Protein AF-A0A2T5RPN7-F1 (afdb_monomer)

pLDDT: mean 78.63, std 18.65, range [38.66, 98.5]

Structure (mmCIF, N/CA/C/O backbone):
data_AF-A0A2T5RPN7-F1
#
_entry.id   AF-A0A2T5RPN7-F1
#
loop_
_atom_site.group_PDB
_atom_site.id
_atom_site.type_symbol
_atom_site.label_atom_id
_atom_site.label_alt_id
_atom_site.label_comp_id
_atom_site.label_asym_id
_atom_site.label_entity_id
_atom_site.label_seq_id
_atom_site.pdbx_PDB_ins_code
_atom_site.Cartn_x
_atom_site.Cartn_y
_atom_site.Cartn_z
_atom_site.occupancy
_atom_site.B_iso_or_equiv
_atom_site.auth_seq_id
_atom_site.auth_comp_id
_atom_site.auth_asym_id
_atom_site.auth_atom_id
_atom_site.pdbx_PDB_model_num
ATOM 1 N N . MET A 1 1 ? 1.849 38.647 -49.179 1.00 46.03 1 MET A N 1
ATOM 2 C CA . MET A 1 1 ? 1.110 37.661 -48.357 1.00 46.03 1 MET A CA 1
ATOM 3 C C . MET A 1 1 ? 2.088 36.708 -47.645 1.00 46.03 1 MET A C 1
ATOM 5 O O . MET A 1 1 ? 2.098 35.531 -47.953 1.00 46.03 1 MET A O 1
ATOM 9 N N . SER A 1 2 ? 2.971 37.189 -46.752 1.00 48.38 2 SER A N 1
ATOM 10 C CA . SER A 1 2 ? 3.979 36.296 -46.120 1.00 48.38 2 SER A CA 1
ATOM 11 C C . SER A 1 2 ? 4.402 36.661 -44.688 1.00 48.38 2 SER A C 1
ATOM 13 O O . SER A 1 2 ? 5.189 35.940 -44.088 1.00 48.38 2 SER A O 1
ATOM 15 N N . ILE A 1 3 ? 3.882 37.746 -44.104 1.00 45.88 3 ILE A N 1
ATOM 16 C CA . ILE A 1 3 ? 4.318 38.209 -42.771 1.00 45.88 3 ILE A CA 1
ATOM 17 C C . ILE A 1 3 ? 3.433 37.618 -41.651 1.00 45.88 3 ILE A C 1
ATOM 19 O O . ILE A 1 3 ? 3.885 37.430 -40.525 1.00 45.88 3 ILE A O 1
ATOM 23 N N . PHE A 1 4 ? 2.195 37.216 -41.965 1.00 38.66 4 PHE A N 1
ATOM 24 C CA . PHE A 1 4 ? 1.223 36.746 -40.966 1.00 38.66 4 PHE A CA 1
ATOM 25 C C . PHE A 1 4 ? 1.477 35.309 -40.464 1.00 38.66 4 PHE A C 1
ATOM 27 O O . PHE A 1 4 ? 1.172 34.992 -39.318 1.00 38.66 4 PHE A O 1
ATOM 34 N N . LEU A 1 5 ? 2.101 34.449 -41.281 1.00 43.25 5 LEU A N 1
ATOM 35 C CA . LEU A 1 5 ? 2.422 33.060 -40.907 1.00 43.25 5 LEU A CA 1
ATOM 36 C C . LEU A 1 5 ? 3.646 32.950 -39.979 1.00 43.25 5 LEU A C 1
ATOM 38 O O . LEU A 1 5 ? 3.789 31.958 -39.265 1.00 43.25 5 LEU A O 1
ATOM 42 N N . SER A 1 6 ? 4.510 33.971 -39.952 1.00 53.56 6 SER A N 1
ATOM 43 C CA . SER A 1 6 ? 5.729 33.962 -39.134 1.00 53.56 6 SER A CA 1
ATOM 44 C C . SER A 1 6 ? 5.428 34.248 -37.659 1.00 53.56 6 SER A C 1
ATOM 46 O O . SER A 1 6 ? 5.927 33.548 -36.781 1.00 53.56 6 SER A O 1
ATOM 48 N N . ASN A 1 7 ? 4.539 35.206 -37.370 1.00 49.44 7 ASN A N 1
ATOM 49 C CA . ASN A 1 7 ? 4.191 35.578 -35.992 1.00 49.44 7 ASN A CA 1
ATOM 50 C C . ASN A 1 7 ? 3.430 34.471 -35.245 1.00 49.44 7 ASN A C 1
ATOM 52 O O . ASN A 1 7 ? 3.647 34.275 -34.051 1.00 49.44 7 ASN A O 1
ATOM 56 N N . HIS A 1 8 ? 2.594 33.697 -35.944 1.00 54.28 8 HIS A N 1
ATOM 57 C CA . HIS A 1 8 ? 1.832 32.612 -35.321 1.00 54.28 8 HIS A CA 1
ATOM 58 C C . HIS A 1 8 ? 2.719 31.416 -34.933 1.00 54.28 8 HIS A C 1
ATOM 60 O O . HIS A 1 8 ? 2.501 30.798 -33.889 1.00 54.28 8 HIS A O 1
ATOM 66 N N . ARG A 1 9 ? 3.753 31.114 -35.735 1.00 56.00 9 ARG A N 1
ATOM 67 C CA . ARG A 1 9 ? 4.760 30.091 -35.407 1.00 56.00 9 ARG A CA 1
ATOM 68 C C . ARG A 1 9 ? 5.640 30.510 -34.232 1.00 56.00 9 ARG A C 1
ATOM 70 O O . ARG A 1 9 ? 5.892 29.691 -33.357 1.00 56.00 9 ARG A O 1
ATOM 77 N N . VAL A 1 10 ? 6.052 31.777 -34.172 1.00 59.25 10 VAL A N 1
ATOM 78 C CA . VAL A 1 10 ? 6.837 32.309 -33.043 1.00 59.25 10 VAL A CA 1
ATOM 79 C C . VAL A 1 10 ? 6.022 32.282 -31.746 1.00 59.25 10 VAL A C 1
ATOM 81 O O . VAL A 1 10 ? 6.547 31.879 -30.712 1.00 59.25 10 VAL A O 1
ATOM 84 N N . HIS A 1 11 ? 4.729 32.618 -31.795 1.00 57.41 11 HIS A N 1
ATOM 85 C CA . HIS A 1 11 ? 3.855 32.539 -30.622 1.00 57.41 11 HIS A CA 1
ATOM 86 C C . HIS A 1 11 ? 3.689 31.100 -30.109 1.00 57.41 11 HIS A C 1
ATOM 88 O O . HIS A 1 11 ? 3.823 30.865 -28.911 1.00 57.41 11 HIS A O 1
ATOM 94 N N . LEU A 1 12 ? 3.492 30.129 -31.010 1.00 55.03 12 LEU A N 1
ATOM 95 C CA . LEU A 1 12 ? 3.424 28.706 -30.655 1.00 55.03 12 LEU A CA 1
ATOM 96 C C . LEU A 1 12 ? 4.736 28.211 -30.032 1.00 55.03 12 LEU A C 1
ATOM 98 O O . LEU A 1 12 ? 4.701 27.540 -29.007 1.00 55.03 12 LEU A O 1
ATOM 102 N N . ILE A 1 13 ? 5.891 28.592 -30.584 1.00 60.97 13 ILE A N 1
ATOM 103 C CA . ILE A 1 13 ? 7.206 28.224 -30.036 1.00 60.97 13 ILE A CA 1
ATOM 104 C C . ILE A 1 13 ? 7.403 28.813 -28.632 1.00 60.97 13 ILE A C 1
ATOM 106 O O . ILE A 1 13 ? 7.836 28.106 -27.728 1.00 60.97 13 ILE A O 1
ATOM 110 N N . ILE A 1 14 ? 7.027 30.076 -28.410 1.00 60.81 14 ILE A N 1
ATOM 111 C CA . ILE A 1 14 ? 7.086 30.705 -27.080 1.00 60.81 14 ILE A CA 1
ATOM 112 C C . ILE A 1 14 ? 6.149 29.994 -26.094 1.00 60.81 14 ILE A C 1
ATOM 114 O O . ILE A 1 14 ? 6.509 29.801 -24.933 1.00 60.81 14 ILE A O 1
ATOM 118 N N . GLN A 1 15 ? 4.967 29.571 -26.547 1.00 55.69 15 GLN A N 1
ATOM 119 C CA . GLN A 1 15 ? 4.009 28.837 -25.723 1.00 55.69 15 GLN A CA 1
ATOM 120 C C . GLN A 1 15 ? 4.539 27.442 -25.347 1.00 55.69 15 GLN A C 1
ATOM 122 O O . GLN A 1 15 ? 4.469 27.073 -24.177 1.00 55.69 15 GLN A O 1
ATOM 127 N N . PHE A 1 16 ? 5.160 26.719 -26.285 1.00 56.38 16 PHE A N 1
ATOM 128 C CA . PHE A 1 16 ? 5.842 25.443 -26.024 1.00 56.38 16 PHE A CA 1
ATOM 129 C C . PHE A 1 16 ? 7.020 25.599 -25.050 1.00 56.38 16 PHE A C 1
ATOM 131 O O . PHE A 1 16 ? 7.082 24.881 -24.054 1.00 56.38 16 PHE A O 1
ATOM 1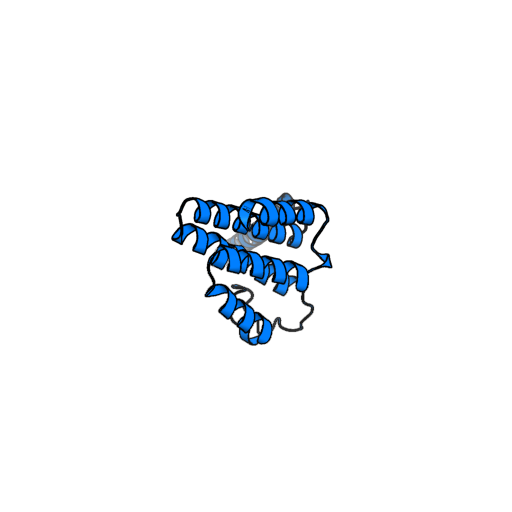38 N N . ILE A 1 17 ? 7.892 26.591 -25.263 1.00 59.34 17 ILE A N 1
ATOM 139 C CA . ILE A 1 17 ? 9.028 26.889 -24.370 1.00 59.34 17 ILE A CA 1
ATOM 140 C C . ILE A 1 17 ? 8.542 27.253 -22.962 1.00 59.34 17 ILE A C 1
ATOM 142 O O . ILE A 1 17 ? 9.169 26.891 -21.969 1.00 59.34 17 ILE A O 1
ATOM 146 N N . ASN A 1 18 ? 7.424 27.973 -22.843 1.00 61.31 18 ASN A N 1
ATOM 147 C CA . ASN A 1 18 ? 6.846 28.289 -21.541 1.00 61.31 18 ASN A CA 1
ATOM 148 C C . ASN A 1 18 ? 6.269 27.050 -20.852 1.00 61.31 18 ASN A C 1
ATOM 150 O O . ASN A 1 18 ? 6.428 26.931 -19.643 1.00 61.31 18 ASN A O 1
ATOM 154 N N . ILE A 1 19 ? 5.660 26.114 -21.584 1.00 54.72 19 ILE A N 1
ATOM 155 C CA . ILE A 1 19 ? 5.179 24.844 -21.018 1.00 54.72 19 ILE A CA 1
ATOM 156 C C . ILE A 1 19 ? 6.352 23.989 -20.519 1.00 54.72 19 ILE A C 1
ATOM 158 O O . ILE A 1 19 ? 6.271 23.446 -19.419 1.00 54.72 19 ILE A O 1
ATOM 162 N N . GLU A 1 20 ? 7.459 23.912 -21.262 1.00 57.84 20 GLU A N 1
ATOM 163 C CA . GLU A 1 20 ? 8.682 23.228 -20.810 1.00 57.84 20 GLU A CA 1
ATOM 164 C C . GLU A 1 20 ? 9.295 23.907 -19.581 1.00 57.84 20 GLU A C 1
ATOM 166 O O . GLU A 1 20 ? 9.544 23.252 -18.573 1.00 5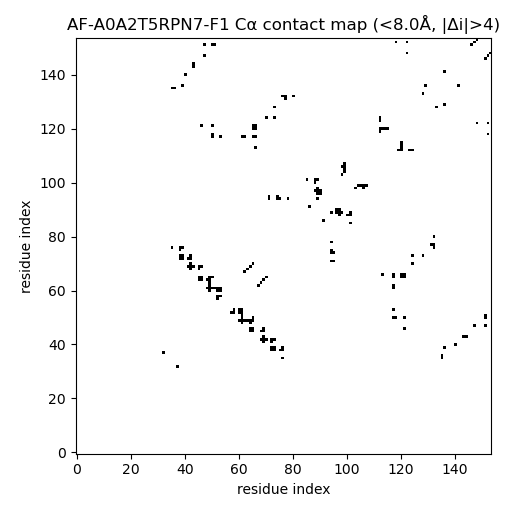7.84 20 GLU A O 1
ATOM 171 N N . LYS A 1 21 ? 9.403 25.241 -19.580 1.00 54.12 21 LYS A N 1
ATOM 172 C CA . LYS A 1 21 ? 9.865 25.996 -18.403 1.00 54.12 21 LYS A CA 1
ATOM 173 C C . LYS A 1 21 ? 8.943 25.850 -17.197 1.00 54.12 21 LYS A C 1
ATOM 175 O O . LYS A 1 21 ? 9.415 25.960 -16.069 1.00 54.12 21 LYS A O 1
ATOM 180 N N . ILE A 1 22 ? 7.640 25.654 -17.404 1.00 57.34 22 ILE A N 1
ATOM 181 C CA . ILE A 1 22 ? 6.695 25.361 -16.323 1.00 57.34 22 ILE A CA 1
ATOM 182 C C . ILE A 1 22 ? 6.920 23.934 -15.821 1.00 57.34 22 ILE A C 1
ATOM 184 O O . ILE A 1 22 ? 6.980 23.763 -14.609 1.00 57.34 22 ILE A O 1
ATOM 188 N N . LYS A 1 23 ? 7.133 22.933 -16.687 1.00 53.00 23 LYS A N 1
ATOM 189 C CA . LYS A 1 23 ? 7.520 21.575 -16.252 1.00 53.00 23 LYS A CA 1
ATOM 190 C C . LYS A 1 23 ? 8.791 21.604 -15.401 1.00 53.00 23 LYS A C 1
ATOM 192 O O . LYS A 1 23 ? 8.786 21.048 -14.307 1.00 53.00 23 LYS A O 1
ATOM 197 N N . ASP A 1 24 ? 9.806 22.350 -15.828 1.00 49.59 24 ASP A N 1
ATOM 198 C CA . ASP A 1 24 ? 11.061 22.486 -15.084 1.00 49.59 24 ASP A CA 1
ATOM 199 C C . ASP A 1 24 ? 10.870 23.245 -13.764 1.00 49.59 24 ASP A C 1
ATOM 201 O O . ASP A 1 24 ? 11.338 22.805 -12.720 1.00 49.59 24 ASP A O 1
ATOM 205 N N . LYS A 1 25 ? 10.114 24.349 -13.746 1.00 48.72 25 LYS A N 1
ATOM 206 C CA . LYS A 1 25 ? 9.853 25.114 -12.511 1.00 48.72 25 LYS A CA 1
ATOM 207 C C . LYS A 1 25 ? 8.947 24.387 -11.517 1.00 48.72 25 LYS A C 1
ATOM 209 O O . LYS A 1 25 ? 9.113 24.585 -10.316 1.00 48.72 25 LYS A O 1
ATOM 214 N N . THR A 1 26 ? 8.036 23.540 -11.994 1.00 43.78 26 THR A N 1
ATOM 215 C CA . THR A 1 26 ? 7.207 22.686 -11.126 1.00 43.78 26 THR A CA 1
ATOM 216 C C . THR A 1 26 ? 8.049 21.564 -10.508 1.00 43.78 26 THR A C 1
ATOM 218 O O . THR A 1 26 ? 7.790 21.184 -9.373 1.00 43.78 26 THR A O 1
ATOM 221 N N . ASN A 1 27 ? 9.104 21.117 -11.204 1.00 46.50 27 ASN A N 1
ATOM 222 C CA . ASN A 1 27 ? 10.089 20.141 -10.722 1.00 46.50 27 ASN A CA 1
ATOM 223 C C . ASN A 1 27 ? 11.110 20.758 -9.732 1.00 46.50 27 ASN A C 1
ATOM 225 O O . ASN A 1 27 ? 11.559 20.120 -8.785 1.00 46.50 27 ASN A O 1
ATOM 229 N N . ILE A 1 28 ? 11.442 22.047 -9.879 1.00 46.44 28 ILE A N 1
ATOM 230 C CA . ILE A 1 28 ? 12.449 22.726 -9.038 1.00 46.44 28 ILE A CA 1
ATOM 231 C C . ILE A 1 28 ? 11.950 23.022 -7.607 1.00 46.44 28 ILE A C 1
ATOM 233 O O . ILE A 1 28 ? 12.766 23.109 -6.691 1.00 46.44 28 ILE A O 1
ATOM 237 N N . GLN A 1 29 ? 10.640 23.132 -7.353 1.00 44.06 29 GLN A N 1
ATOM 238 C CA . GLN A 1 29 ? 10.109 23.340 -5.988 1.00 44.06 29 GLN A CA 1
ATOM 239 C C . GLN A 1 29 ? 9.886 22.047 -5.185 1.00 44.06 29 GLN A C 1
ATOM 241 O O . GLN A 1 29 ? 9.733 22.109 -3.968 1.00 44.06 29 GLN A O 1
ATOM 246 N N . THR A 1 30 ? 9.946 20.880 -5.829 1.00 40.66 30 THR A N 1
ATOM 247 C CA . THR A 1 30 ? 9.884 19.543 -5.202 1.00 40.66 30 THR A CA 1
ATOM 248 C C . THR A 1 30 ? 11.271 19.007 -4.794 1.00 40.66 30 THR A C 1
ATOM 250 O O . THR A 1 30 ? 11.395 17.910 -4.259 1.00 40.66 30 THR A O 1
ATOM 253 N N . SER A 1 31 ? 12.325 19.798 -5.013 1.00 43.41 31 SER A N 1
ATOM 254 C CA . SER A 1 31 ? 13.7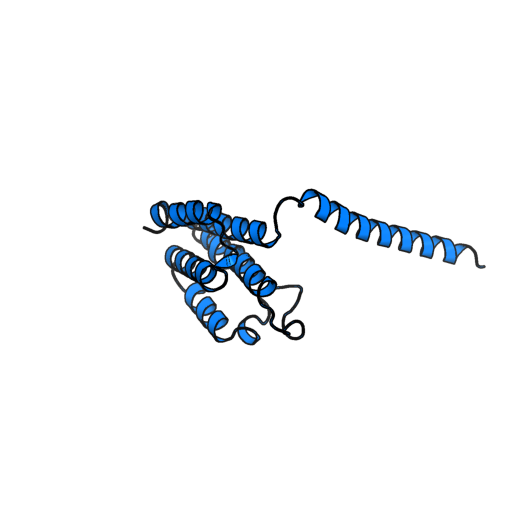27 19.381 -5.183 1.00 43.41 31 SER A CA 1
ATOM 255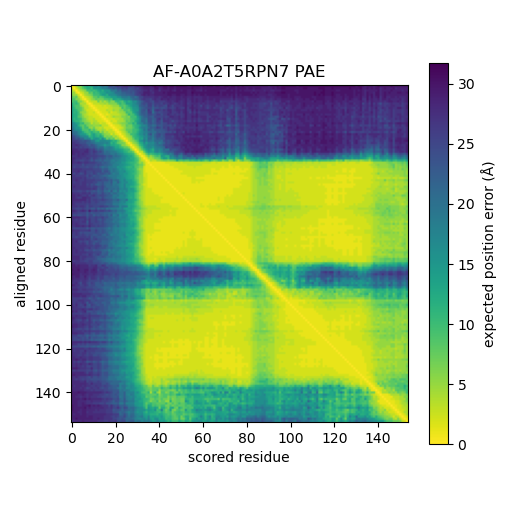 C C . SER A 1 31 ? 14.530 18.968 -3.936 1.00 43.41 31 SER A C 1
ATOM 257 O O . SER A 1 31 ? 15.755 18.899 -4.011 1.00 43.41 31 SER A O 1
ATOM 259 N N . SER A 1 32 ? 13.901 18.652 -2.799 1.00 47.06 32 SER A N 1
ATOM 260 C CA . SER A 1 32 ? 14.619 18.078 -1.638 1.00 47.06 32 SER A CA 1
ATOM 261 C C . SER A 1 32 ? 14.288 16.609 -1.362 1.00 47.06 32 SER A C 1
ATOM 263 O O . SER A 1 32 ? 14.955 15.999 -0.527 1.00 47.06 32 SER A O 1
ATOM 265 N N . TYR A 1 33 ? 13.284 16.047 -2.032 1.00 50.97 33 TYR A N 1
ATOM 266 C CA . TYR A 1 33 ? 12.868 14.657 -1.870 1.00 50.97 33 TYR A CA 1
ATOM 267 C C . TYR A 1 33 ? 13.182 13.889 -3.148 1.00 50.97 33 TYR A C 1
ATOM 269 O O . TYR A 1 33 ? 12.912 14.390 -4.240 1.00 50.97 33 TYR A O 1
ATOM 277 N N . SER A 1 34 ? 13.735 12.675 -3.036 1.00 66.19 34 SER A N 1
ATOM 278 C CA . SER A 1 34 ? 13.715 11.783 -4.197 1.00 66.19 34 SER A CA 1
ATOM 279 C C . SER A 1 34 ? 12.258 11.432 -4.507 1.00 66.19 34 SER A C 1
ATOM 281 O O . SER A 1 34 ? 11.435 11.295 -3.598 1.00 66.19 34 SER A O 1
ATOM 283 N N . ASP A 1 35 ? 11.921 11.269 -5.786 1.00 83.00 35 ASP A N 1
ATOM 284 C CA . ASP A 1 35 ? 10.562 10.875 -6.179 1.00 83.00 35 ASP A CA 1
ATOM 285 C C . ASP A 1 35 ? 10.102 9.594 -5.457 1.00 83.00 35 ASP A C 1
ATOM 287 O O . ASP A 1 35 ? 8.930 9.472 -5.105 1.00 83.00 35 ASP A O 1
ATOM 291 N N . ASN A 1 36 ? 11.027 8.661 -5.190 1.00 89.06 36 ASN A N 1
ATOM 292 C CA . ASN A 1 36 ? 10.760 7.430 -4.441 1.00 89.06 36 ASN A CA 1
ATOM 293 C C . ASN A 1 36 ? 10.341 7.722 -3.000 1.00 89.06 36 ASN A C 1
ATOM 295 O O . ASN A 1 36 ? 9.345 7.191 -2.517 1.00 89.06 36 ASN A O 1
ATOM 299 N N . GLU A 1 37 ? 11.056 8.614 -2.322 1.00 89.38 37 GLU A N 1
ATOM 300 C CA . GLU A 1 37 ? 10.755 8.996 -0.946 1.00 89.38 37 GLU A CA 1
ATOM 301 C C . GLU A 1 37 ? 9.359 9.616 -0.839 1.00 89.38 37 GLU A C 1
ATOM 303 O O . GLU A 1 37 ? 8.575 9.240 0.032 1.00 89.38 37 GLU A O 1
ATOM 308 N N . LEU A 1 38 ? 8.998 10.486 -1.788 1.00 89.38 38 LEU A N 1
ATOM 309 C CA . LEU A 1 38 ? 7.655 11.058 -1.866 1.00 89.38 38 LEU A CA 1
ATOM 310 C C . LEU A 1 38 ? 6.583 9.983 -2.102 1.00 89.38 38 LEU A C 1
ATOM 312 O O . LEU A 1 38 ? 5.514 10.023 -1.486 1.00 89.38 38 LEU A O 1
ATOM 316 N N . LEU A 1 39 ? 6.836 9.023 -2.994 1.00 92.44 39 LEU A N 1
ATOM 317 C CA . LEU A 1 39 ? 5.900 7.933 -3.270 1.00 92.44 39 LEU A CA 1
ATOM 318 C C . LEU A 1 39 ? 5.716 7.012 -2.056 1.00 92.44 39 LEU A C 1
ATOM 320 O O . LEU A 1 39 ? 4.577 6.645 -1.761 1.00 92.44 39 LEU A O 1
ATOM 324 N N . ILE A 1 40 ? 6.788 6.698 -1.320 1.00 93.44 40 ILE A N 1
ATOM 325 C CA . ILE A 1 40 ? 6.734 5.913 -0.077 1.00 93.44 40 ILE A CA 1
ATOM 326 C C . ILE A 1 40 ? 5.928 6.661 0.986 1.00 93.44 40 ILE A C 1
ATOM 328 O O . ILE A 1 40 ? 5.033 6.091 1.610 1.00 93.44 40 ILE A O 1
ATOM 332 N N . GLU A 1 41 ? 6.169 7.956 1.173 1.00 91.88 41 GLU A N 1
ATOM 333 C CA . GLU A 1 41 ? 5.417 8.758 2.142 1.00 91.88 41 GLU A CA 1
ATOM 334 C C . GLU A 1 41 ? 3.929 8.846 1.791 1.00 91.88 41 GLU A C 1
ATOM 336 O O . GLU A 1 41 ? 3.070 8.729 2.671 1.00 91.88 41 GLU A O 1
ATOM 341 N N . GLN A 1 42 ? 3.599 8.979 0.505 1.00 94.31 42 GLN A N 1
ATOM 342 C CA . GLN A 1 42 ? 2.217 8.932 0.029 1.00 94.31 42 GLN A CA 1
ATOM 343 C C . GLN A 1 42 ? 1.591 7.546 0.214 1.00 94.31 42 GLN A C 1
ATOM 345 O O . GLN A 1 42 ? 0.425 7.459 0.602 1.00 94.31 42 GLN A O 1
ATOM 350 N N . PHE A 1 43 ? 2.332 6.469 -0.041 1.00 95.62 43 PHE A N 1
ATOM 351 C CA . PHE A 1 43 ? 1.889 5.099 0.212 1.00 95.62 43 PHE A CA 1
ATOM 352 C C . PHE A 1 43 ? 1.516 4.905 1.689 1.00 95.62 43 PHE A C 1
ATOM 354 O O . PHE A 1 43 ? 0.362 4.599 2.000 1.00 95.62 43 PHE A O 1
ATOM 361 N N . ILE A 1 44 ? 2.453 5.196 2.597 1.00 93.81 44 ILE A N 1
ATOM 362 C CA . ILE A 1 44 ? 2.285 5.076 4.054 1.00 93.81 44 ILE A CA 1
ATOM 363 C C . ILE A 1 44 ? 1.117 5.946 4.532 1.00 93.81 44 ILE A C 1
ATOM 365 O O . ILE A 1 44 ? 0.248 5.480 5.270 1.00 93.81 44 ILE A O 1
ATOM 369 N N . THR A 1 45 ? 1.042 7.197 4.072 1.00 94.06 45 THR A N 1
ATOM 370 C CA . THR A 1 45 ? -0.040 8.122 4.442 1.00 94.06 45 THR A CA 1
ATOM 371 C C . THR A 1 45 ? -1.409 7.576 4.038 1.00 94.06 45 THR A C 1
ATOM 373 O O . THR A 1 45 ? -2.348 7.615 4.835 1.00 94.06 45 THR A O 1
ATOM 376 N N . ASN A 1 46 ? -1.540 7.033 2.824 1.00 97.25 46 ASN A N 1
ATOM 377 C CA . ASN A 1 46 ? -2.796 6.445 2.364 1.00 97.25 46 ASN A CA 1
ATOM 378 C C . ASN A 1 46 ? -3.196 5.222 3.204 1.00 97.25 46 ASN A C 1
ATOM 380 O O . ASN A 1 46 ? -4.378 5.085 3.522 1.00 97.25 46 ASN A O 1
ATOM 384 N N . LEU A 1 47 ? -2.243 4.382 3.627 1.00 95.62 47 LEU A N 1
ATOM 385 C CA . LEU A 1 47 ? -2.528 3.274 4.546 1.00 95.62 47 LEU A CA 1
ATOM 386 C C . LEU A 1 47 ? -3.035 3.778 5.904 1.00 95.62 47 LEU A C 1
ATOM 388 O O . LEU A 1 47 ? -4.100 3.348 6.346 1.00 95.62 47 LEU A O 1
ATOM 392 N N . VAL A 1 48 ? -2.345 4.741 6.531 1.00 93.00 48 VAL A N 1
ATOM 393 C CA . VAL A 1 48 ? -2.758 5.331 7.824 1.00 93.00 48 VAL A CA 1
ATOM 394 C C . VAL A 1 48 ? -4.170 5.901 7.740 1.00 93.00 48 VAL A C 1
ATOM 396 O O . VAL A 1 48 ? -5.022 5.616 8.586 1.00 93.00 48 VAL A O 1
ATOM 399 N N . VAL A 1 49 ? -4.436 6.713 6.712 1.00 94.62 49 VAL A N 1
ATOM 400 C CA . VAL A 1 49 ? -5.750 7.332 6.518 1.00 94.62 49 VAL A CA 1
ATOM 401 C C . VAL A 1 49 ? -6.803 6.258 6.277 1.00 94.62 49 VAL A C 1
ATOM 403 O O . VAL A 1 49 ? -7.850 6.289 6.922 1.00 94.62 49 VAL A O 1
ATOM 406 N N . GLY A 1 50 ? -6.530 5.295 5.399 1.00 96.44 50 GLY A N 1
ATOM 407 C CA . GLY A 1 50 ? -7.455 4.223 5.055 1.00 96.44 50 GLY A CA 1
ATOM 408 C C . GLY A 1 50 ? -7.830 3.343 6.247 1.00 96.44 50 GLY A C 1
ATOM 409 O O . GLY A 1 50 ? -9.017 3.114 6.480 1.00 96.44 50 GLY A O 1
ATOM 410 N N . ILE A 1 51 ? -6.858 2.929 7.061 1.00 95.69 51 ILE A N 1
ATOM 411 C CA . ILE A 1 51 ? -7.132 2.152 8.278 1.00 95.69 51 ILE A CA 1
ATOM 412 C C . ILE A 1 51 ? -7.869 3.013 9.313 1.00 95.69 51 ILE A C 1
ATO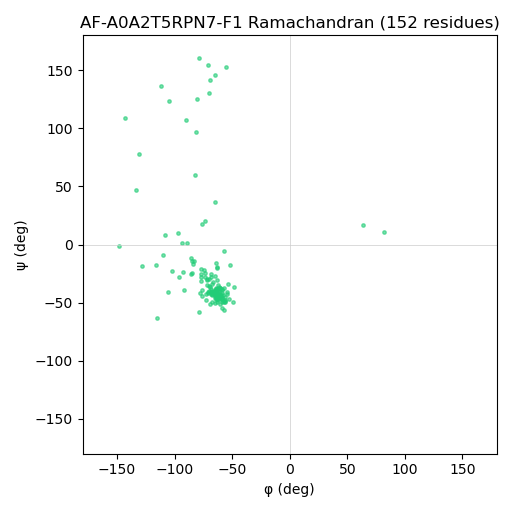M 414 O O . ILE A 1 51 ? -8.843 2.570 9.919 1.00 95.69 51 ILE A O 1
ATOM 418 N N . GLY A 1 52 ? -7.491 4.285 9.467 1.00 92.62 52 GLY A N 1
ATOM 419 C CA . GLY A 1 52 ? -8.214 5.212 10.338 1.00 92.62 52 GLY A CA 1
ATOM 420 C C . GLY A 1 52 ? -9.686 5.388 9.939 1.00 92.62 52 GLY A C 1
ATOM 421 O O . GLY A 1 52 ? -10.553 5.456 10.809 1.00 92.62 52 GLY A O 1
ATOM 422 N N . ARG A 1 53 ? -9.980 5.444 8.633 1.00 95.25 53 ARG A N 1
ATOM 423 C CA . ARG A 1 53 ? -11.346 5.466 8.073 1.00 95.25 53 ARG A CA 1
ATOM 424 C C . ARG A 1 53 ? -12.080 4.158 8.380 1.00 95.25 53 ARG A C 1
ATOM 426 O O . ARG A 1 53 ? -13.211 4.199 8.862 1.00 95.25 53 ARG A O 1
ATOM 433 N N . TYR A 1 54 ? -11.421 3.016 8.178 1.00 96.88 54 TYR A N 1
ATOM 434 C CA . TYR A 1 54 ? -11.973 1.694 8.486 1.00 96.88 54 TYR A CA 1
ATOM 435 C C . TYR A 1 54 ? -12.398 1.575 9.956 1.00 96.88 54 TYR A C 1
ATOM 437 O O . TYR A 1 54 ? -13.537 1.205 10.228 1.00 96.88 54 TYR A O 1
ATOM 445 N N . ASN A 1 55 ? -11.545 1.996 10.895 1.00 93.62 55 ASN A N 1
ATOM 446 C CA . ASN A 1 55 ? -11.821 1.923 12.337 1.00 93.62 55 ASN A CA 1
ATOM 447 C C . ASN A 1 55 ? -13.018 2.782 12.783 1.00 93.62 55 ASN A C 1
ATOM 449 O O . ASN A 1 55 ? -13.594 2.533 13.837 1.00 93.62 55 ASN A O 1
ATOM 453 N N . ARG A 1 56 ? -13.413 3.786 11.988 1.00 95.62 56 ARG A N 1
ATOM 454 C CA . ARG A 1 56 ? -14.619 4.602 12.218 1.00 95.62 56 ARG A CA 1
ATOM 455 C C . ARG A 1 56 ? -15.857 4.093 11.470 1.00 95.62 56 ARG A C 1
ATOM 457 O O . ARG A 1 56 ? -16.903 4.729 11.540 1.00 95.62 56 ARG A O 1
ATOM 464 N N . GLY A 1 57 ? -15.747 2.987 10.734 1.00 96.50 57 GLY A N 1
ATOM 465 C CA . GLY A 1 57 ? -16.829 2.441 9.912 1.00 96.50 57 GLY A CA 1
ATOM 466 C C . GLY A 1 57 ? -16.990 3.110 8.542 1.00 96.50 57 GLY A C 1
ATOM 467 O O . GLY A 1 57 ? -17.959 2.841 7.838 1.00 96.50 57 GLY A O 1
ATOM 468 N N . GLU A 1 58 ? -16.048 3.953 8.106 1.00 98.12 58 GLU A N 1
ATOM 469 C CA . GLU A 1 58 ? -16.088 4.633 6.802 1.00 98.12 58 GLU A CA 1
ATOM 470 C C . GLU A 1 58 ? -15.556 3.710 5.684 1.00 98.12 58 GLU A C 1
ATOM 472 O O . GLU A 1 58 ? -14.565 4.012 5.014 1.00 98.12 58 GLU A O 1
ATOM 477 N N . ILE A 1 59 ? -16.202 2.553 5.496 1.00 97.62 59 ILE A N 1
ATOM 478 C CA . ILE A 1 59 ? -15.663 1.415 4.728 1.00 97.62 59 ILE A CA 1
ATOM 479 C C . ILE A 1 59 ? -15.345 1.772 3.270 1.00 97.62 59 ILE A C 1
ATOM 481 O O . ILE A 1 59 ? -14.244 1.495 2.805 1.00 97.62 59 ILE A O 1
ATOM 485 N N . ILE A 1 60 ? -16.251 2.444 2.550 1.00 98.38 60 ILE A N 1
ATOM 486 C CA . ILE A 1 60 ? -16.029 2.824 1.139 1.00 98.38 60 ILE A CA 1
ATOM 487 C C . ILE A 1 60 ? -14.807 3.742 1.003 1.00 98.38 60 ILE A C 1
ATOM 489 O O . ILE A 1 60 ? -13.967 3.552 0.125 1.00 98.38 60 ILE A O 1
ATOM 493 N N . SER A 1 61 ? -14.674 4.717 1.905 1.00 98.00 61 SER A N 1
ATOM 494 C CA . SER A 1 61 ? -13.510 5.603 1.924 1.00 98.00 61 SER A CA 1
ATOM 495 C C . SER A 1 61 ? -12.232 4.820 2.232 1.00 98.00 61 SER A C 1
ATOM 497 O O . SER A 1 61 ? -11.218 5.019 1.566 1.00 98.00 61 SER A O 1
ATOM 499 N N . ALA A 1 62 ? -12.284 3.871 3.168 1.00 98.06 62 ALA A N 1
ATOM 500 C CA . ALA A 1 62 ? -11.151 3.007 3.476 1.00 98.06 62 ALA A CA 1
ATOM 501 C C . ALA A 1 62 ? -10.681 2.194 2.257 1.00 98.06 62 ALA A C 1
ATOM 503 O O . ALA A 1 62 ? -9.478 2.126 2.003 1.00 98.06 62 ALA A O 1
ATOM 504 N N . HIS A 1 63 ? -11.611 1.649 1.460 1.00 98.38 63 HIS A N 1
ATOM 505 C CA . HIS A 1 63 ? -11.286 0.986 0.191 1.00 98.38 63 HIS A CA 1
ATOM 506 C C . HIS A 1 63 ? -10.523 1.914 -0.754 1.00 98.38 63 HIS A C 1
ATOM 508 O O . HIS A 1 63 ? -9.460 1.531 -1.239 1.00 98.38 63 HIS A O 1
ATOM 514 N N . GLN A 1 64 ? -11.020 3.134 -0.963 1.00 98.50 64 GLN A N 1
ATOM 515 C CA . GLN A 1 64 ? -10.376 4.104 -1.849 1.00 98.50 64 GLN A CA 1
ATOM 516 C C . GLN A 1 64 ? -8.934 4.408 -1.419 1.00 98.50 64 GLN A C 1
ATOM 518 O O . GLN A 1 64 ? -8.030 4.466 -2.251 1.00 98.50 64 GLN A O 1
ATOM 523 N N . PHE A 1 65 ? -8.695 4.591 -0.121 1.00 98.25 65 PHE A N 1
ATOM 524 C CA . PHE A 1 65 ? -7.361 4.917 0.379 1.00 98.25 65 PHE A CA 1
ATOM 525 C C . PHE A 1 65 ? -6.399 3.723 0.318 1.00 98.25 65 PHE A C 1
ATOM 527 O O . PHE A 1 65 ? -5.295 3.867 -0.203 1.00 98.25 65 PHE A O 1
ATOM 534 N N . VAL A 1 66 ? -6.809 2.543 0.790 1.00 97.62 66 VAL A N 1
ATOM 535 C CA . VAL A 1 66 ? -5.920 1.370 0.859 1.00 97.62 66 VAL A CA 1
ATOM 536 C C . VAL A 1 66 ? -5.778 0.694 -0.502 1.00 97.62 66 VAL A C 1
ATOM 538 O O . VAL A 1 66 ? -4.681 0.564 -1.036 1.00 97.62 66 VAL A O 1
ATOM 541 N N . LYS A 1 67 ? -6.895 0.272 -1.091 1.00 97.88 67 LYS A N 1
ATOM 542 C CA . LYS A 1 67 ? -6.895 -0.622 -2.255 1.00 97.88 67 LYS A CA 1
ATOM 543 C C . LYS A 1 67 ? -6.706 0.099 -3.585 1.00 97.88 67 LYS A C 1
ATOM 545 O O . LYS A 1 67 ? -6.419 -0.550 -4.582 1.00 97.88 67 LYS A O 1
ATOM 550 N N . THR A 1 68 ? -6.850 1.422 -3.611 1.00 96.69 68 THR A N 1
ATOM 551 C CA . THR A 1 68 ? -6.660 2.219 -4.829 1.00 96.69 68 THR A CA 1
ATOM 552 C C . THR A 1 68 ? -5.478 3.166 -4.686 1.00 96.69 68 THR A C 1
ATOM 554 O O . THR A 1 68 ? -4.491 3.022 -5.406 1.00 96.69 68 THR A O 1
ATOM 557 N N . SER A 1 69 ? -5.538 4.120 -3.754 1.00 96.81 69 SER A N 1
ATOM 558 C CA . SER A 1 69 ? -4.510 5.159 -3.645 1.00 96.81 69 SER A CA 1
ATOM 559 C C . SER A 1 69 ? -3.160 4.608 -3.194 1.00 96.81 69 SER A C 1
ATOM 561 O O . SER A 1 69 ? -2.165 4.898 -3.853 1.00 96.81 69 SER A O 1
ATOM 563 N N . ALA A 1 70 ? -3.104 3.809 -2.120 1.00 97.25 70 ALA A N 1
ATOM 564 C CA . ALA A 1 70 ? -1.846 3.221 -1.660 1.00 97.25 70 ALA A CA 1
ATOM 565 C C . ALA A 1 70 ? -1.289 2.243 -2.703 1.00 97.25 70 ALA A C 1
ATOM 567 O O . ALA A 1 70 ? -0.155 2.422 -3.138 1.00 97.25 70 ALA A O 1
ATOM 568 N N . LEU A 1 71 ? -2.107 1.303 -3.196 1.00 97.19 71 LEU A N 1
ATOM 569 C CA . LEU A 1 71 ? -1.695 0.379 -4.259 1.00 97.19 71 LEU A CA 1
ATOM 570 C C . LEU A 1 71 ? -1.057 1.121 -5.444 1.00 97.19 71 LEU A C 1
ATOM 572 O O . LEU A 1 71 ? 0.056 0.793 -5.837 1.00 97.19 71 LEU A O 1
ATOM 576 N N . LYS A 1 72 ? -1.689 2.182 -5.959 1.00 94.50 72 LYS A N 1
ATOM 577 C CA . LYS A 1 72 ? -1.133 2.956 -7.079 1.00 94.50 72 LYS A CA 1
ATOM 578 C C . LYS A 1 72 ? 0.268 3.510 -6.795 1.00 94.50 72 LYS A C 1
ATOM 580 O O . LYS A 1 72 ? 1.091 3.556 -7.703 1.00 94.50 72 LYS A O 1
ATOM 585 N N . LYS A 1 73 ? 0.554 3.942 -5.562 1.00 95.06 73 LYS A N 1
ATOM 586 C CA . LYS A 1 73 ? 1.888 4.439 -5.180 1.00 95.06 73 LYS A CA 1
ATOM 587 C C . LYS A 1 73 ? 2.922 3.323 -5.130 1.00 95.06 73 LYS A C 1
ATOM 589 O O . LYS A 1 73 ? 4.028 3.527 -5.614 1.00 95.06 73 LYS A O 1
ATOM 594 N N . LEU A 1 74 ? 2.539 2.156 -4.618 1.00 95.00 74 LEU A N 1
ATOM 595 C CA . LEU A 1 74 ? 3.397 0.974 -4.608 1.00 95.00 74 LEU A CA 1
ATOM 596 C C . LEU A 1 74 ? 3.763 0.530 -6.029 1.00 95.00 74 LEU A C 1
ATOM 598 O O . LEU A 1 74 ? 4.933 0.311 -6.310 1.00 95.00 74 LEU A O 1
ATOM 602 N N . LEU A 1 75 ? 2.797 0.474 -6.949 1.00 92.25 75 LEU A N 1
ATOM 603 C CA . LEU A 1 75 ? 3.080 0.065 -8.331 1.00 92.25 75 LEU A CA 1
ATOM 604 C C . LEU A 1 75 ? 4.008 1.044 -9.053 1.00 92.25 75 LEU A C 1
ATOM 606 O O . LEU A 1 75 ? 4.916 0.602 -9.745 1.00 92.25 75 LEU A O 1
ATOM 610 N N . LEU A 1 76 ? 3.840 2.354 -8.832 1.00 89.38 76 LEU A N 1
ATOM 611 C CA . LEU A 1 76 ? 4.765 3.366 -9.361 1.00 89.38 76 LEU A CA 1
ATOM 612 C C . LEU A 1 76 ? 6.188 3.184 -8.828 1.00 89.38 76 LEU A C 1
ATOM 614 O O . LEU A 1 76 ? 7.143 3.358 -9.578 1.00 89.38 76 LEU A O 1
ATOM 618 N N . LEU A 1 77 ? 6.335 2.850 -7.543 1.00 91.00 77 LEU A N 1
ATOM 619 C CA . LEU A 1 77 ? 7.646 2.571 -6.958 1.00 91.00 77 LEU A CA 1
ATOM 620 C C . LEU A 1 77 ? 8.284 1.332 -7.586 1.00 91.00 77 LEU A C 1
ATOM 622 O O . LEU A 1 77 ? 9.449 1.381 -7.967 1.00 91.00 77 LEU A O 1
ATOM 626 N N . ILE A 1 78 ? 7.526 0.245 -7.719 1.00 89.81 78 ILE A N 1
ATOM 627 C CA . ILE A 1 78 ? 8.015 -1.010 -8.302 1.00 89.81 78 ILE A CA 1
ATOM 628 C C . ILE A 1 78 ? 8.417 -0.804 -9.762 1.00 89.81 78 ILE A C 1
ATOM 630 O O . ILE A 1 78 ? 9.470 -1.273 -10.177 1.00 89.81 78 ILE A O 1
ATOM 634 N N . GLU A 1 79 ? 7.611 -0.085 -10.541 1.00 85.12 79 GLU A N 1
ATOM 635 C CA . GLU A 1 79 ? 7.925 0.244 -11.932 1.00 85.12 79 GLU A CA 1
ATOM 636 C C . GLU A 1 79 ? 9.199 1.088 -12.048 1.00 85.12 79 GLU A C 1
ATOM 638 O O . GLU A 1 79 ? 10.064 0.779 -12.860 1.00 85.12 79 GLU A O 1
ATOM 643 N N . LYS A 1 80 ? 9.338 2.122 -11.213 1.00 83.75 80 LYS A N 1
ATOM 644 C CA . LYS A 1 80 ? 10.466 3.059 -11.272 1.00 83.75 80 LYS A CA 1
ATOM 645 C C . LYS A 1 80 ? 11.809 2.437 -10.875 1.00 83.75 80 LYS A C 1
ATOM 647 O O . LYS A 1 80 ? 12.838 2.924 -11.332 1.00 83.75 80 LYS A O 1
ATOM 652 N N . ASN A 1 81 ? 11.802 1.413 -10.022 1.00 85.12 81 ASN A N 1
ATOM 653 C CA . ASN A 1 81 ? 13.015 0.824 -9.440 1.00 85.12 81 ASN A CA 1
ATOM 654 C C . ASN A 1 81 ? 13.357 -0.564 -9.998 1.00 85.12 81 ASN A C 1
ATOM 656 O O . ASN A 1 81 ? 14.254 -1.225 -9.487 1.00 85.12 81 ASN A O 1
ATOM 660 N N . ASN A 1 82 ? 12.660 -1.018 -11.041 1.00 78.69 82 ASN A N 1
ATOM 661 C CA . ASN A 1 82 ? 13.010 -2.246 -11.742 1.00 78.69 82 ASN A CA 1
ATOM 662 C C . ASN A 1 82 ? 13.674 -1.927 -13.086 1.00 78.69 82 ASN A C 1
ATOM 664 O O . ASN A 1 82 ? 13.054 -1.327 -13.960 1.00 78.69 82 ASN A O 1
ATOM 668 N N . ASP A 1 83 ? 14.889 -2.438 -13.295 1.00 63.34 83 ASP A N 1
ATOM 669 C CA . ASP A 1 83 ? 15.696 -2.284 -14.524 1.00 63.34 83 ASP A CA 1
ATOM 670 C C . ASP A 1 83 ? 15.192 -3.113 -15.715 1.00 63.34 83 ASP A C 1
ATOM 672 O O . ASP A 1 83 ? 15.919 -3.439 -16.657 1.00 63.34 83 ASP A O 1
ATOM 676 N N . LEU A 1 84 ? 13.933 -3.527 -15.677 1.00 62.94 84 LEU A N 1
ATOM 677 C CA . LEU A 1 84 ? 13.392 -4.351 -16.731 1.00 62.94 84 LEU A CA 1
ATOM 678 C C . LEU A 1 84 ? 13.265 -3.489 -17.991 1.00 62.94 84 LEU A C 1
ATOM 680 O O . LEU A 1 84 ? 12.654 -2.423 -17.958 1.00 62.94 84 LEU A O 1
ATOM 684 N N . ASP A 1 85 ? 13.777 -3.996 -19.116 1.00 57.22 85 ASP A N 1
ATOM 685 C CA . ASP A 1 85 ? 13.663 -3.450 -20.484 1.00 57.22 85 ASP A CA 1
ATOM 686 C C . ASP A 1 85 ? 12.191 -3.461 -20.996 1.00 57.22 85 ASP A C 1
ATOM 688 O O . ASP A 1 85 ? 11.866 -3.752 -22.147 1.00 57.22 85 ASP A O 1
ATOM 692 N N . LYS A 1 86 ? 11.240 -3.204 -20.093 1.00 57.41 86 LYS A N 1
ATOM 693 C CA . LYS A 1 86 ? 9.787 -3.356 -20.215 1.00 57.41 86 LYS A CA 1
ATOM 694 C C . LYS A 1 86 ? 9.078 -2.056 -20.584 1.00 57.41 86 LYS A C 1
ATOM 696 O O . LYS A 1 86 ? 7.848 -2.052 -20.653 1.00 57.41 86 LYS A O 1
ATOM 701 N N . ASN A 1 87 ? 9.835 -1.016 -20.948 1.00 52.97 87 ASN A N 1
ATOM 702 C CA . ASN A 1 87 ? 9.327 0.226 -21.551 1.00 52.97 87 ASN A CA 1
ATOM 703 C C . ASN A 1 87 ? 8.428 -0.020 -22.785 1.00 52.97 87 ASN A C 1
ATOM 705 O O . ASN A 1 87 ? 7.690 0.866 -23.199 1.00 52.97 87 ASN A O 1
ATOM 709 N N . ILE A 1 88 ? 8.481 -1.215 -23.390 1.00 53.59 88 ILE A N 1
ATOM 710 C CA . ILE A 1 88 ? 7.656 -1.586 -24.550 1.00 53.59 88 ILE A CA 1
ATOM 711 C C . ILE A 1 88 ? 6.259 -2.099 -24.136 1.00 53.59 88 ILE A C 1
ATOM 713 O O . ILE A 1 88 ? 5.316 -2.016 -24.925 1.00 53.59 88 ILE A O 1
ATOM 717 N N . ILE A 1 89 ? 6.093 -2.631 -22.917 1.00 56.03 89 ILE A N 1
ATOM 718 C CA . ILE A 1 89 ? 4.853 -3.307 -22.491 1.00 56.03 89 ILE A CA 1
ATOM 719 C C . ILE A 1 89 ? 4.034 -2.442 -21.527 1.00 56.03 89 ILE A C 1
ATOM 721 O O . ILE A 1 89 ? 2.804 -2.398 -21.669 1.00 56.03 89 ILE A O 1
ATOM 725 N N . LEU A 1 90 ? 4.692 -1.750 -20.589 1.00 57.66 90 LEU A N 1
ATOM 726 C CA . LEU A 1 90 ? 4.032 -0.859 -19.633 1.00 57.66 90 LEU A CA 1
ATOM 727 C C . LEU A 1 90 ? 3.468 0.383 -20.331 1.00 57.66 90 LEU A C 1
ATOM 729 O O . LEU A 1 90 ? 4.035 0.905 -21.289 1.00 57.66 90 LEU A O 1
ATOM 733 N N . ASP A 1 91 ? 2.291 0.812 -19.882 1.00 61.31 91 ASP A N 1
ATOM 734 C CA . ASP A 1 91 ? 1.668 2.040 -20.356 1.00 61.31 91 ASP A CA 1
ATOM 735 C C . ASP A 1 91 ? 2.132 3.193 -19.462 1.00 61.31 91 ASP A C 1
ATOM 737 O O . ASP A 1 91 ? 1.672 3.314 -18.328 1.00 61.31 91 ASP A O 1
ATOM 741 N N . ASN A 1 92 ? 3.013 4.056 -19.982 1.00 58.44 92 ASN A N 1
ATOM 742 C CA . ASN A 1 92 ? 3.604 5.185 -19.245 1.00 58.44 92 ASN A CA 1
ATOM 743 C C . ASN A 1 92 ? 2.573 6.183 -18.662 1.00 58.44 92 ASN A C 1
ATOM 745 O O . ASN A 1 92 ? 2.962 7.138 -17.986 1.00 58.44 92 ASN A O 1
ATOM 749 N N . LEU A 1 93 ? 1.274 6.031 -18.952 1.00 63.91 93 LEU A N 1
ATOM 750 C CA . LEU A 1 93 ? 0.199 6.871 -18.419 1.00 63.91 93 LEU A CA 1
ATOM 751 C C . LEU A 1 93 ? -0.503 6.275 -17.190 1.00 63.91 93 LEU A C 1
ATOM 753 O O . LEU A 1 93 ? -1.033 7.042 -16.378 1.00 63.91 93 LEU A O 1
ATOM 757 N N . ASP A 1 94 ? -0.541 4.947 -17.041 1.00 73.69 94 ASP A N 1
ATOM 758 C CA . ASP A 1 94 ? -1.220 4.295 -15.917 1.00 73.69 94 ASP A CA 1
ATOM 759 C C . ASP A 1 94 ? -0.467 3.044 -15.428 1.00 73.69 94 ASP A C 1
ATOM 761 O O . ASP A 1 94 ? -0.536 2.005 -16.086 1.00 73.69 94 ASP A O 1
ATOM 765 N N . PRO A 1 95 ? 0.167 3.090 -14.238 1.00 74.06 95 PRO A N 1
ATOM 766 C CA . PRO A 1 95 ? 0.965 1.982 -13.688 1.00 74.06 95 PRO A CA 1
ATOM 767 C C . PRO A 1 95 ? 0.142 0.717 -13.396 1.00 74.06 95 PRO A C 1
ATOM 769 O O . PRO A 1 95 ? 0.693 -0.359 -13.183 1.00 74.06 95 PRO A O 1
ATOM 772 N N . LEU A 1 96 ? -1.190 0.833 -13.349 1.00 78.50 96 LEU A N 1
ATOM 773 C CA . LEU A 1 96 ? -2.095 -0.306 -13.187 1.00 78.50 96 LEU A CA 1
ATOM 774 C C . LEU A 1 96 ? -2.259 -1.096 -14.488 1.00 78.50 96 LEU A C 1
ATOM 776 O O . LEU A 1 96 ? -2.617 -2.273 -14.482 1.00 78.50 96 LEU A O 1
ATOM 780 N N . ARG A 1 97 ? -2.059 -0.445 -15.633 1.00 77.56 97 ARG A N 1
ATOM 781 C CA . ARG A 1 97 ? -2.406 -1.012 -16.926 1.00 77.56 97 ARG A CA 1
ATOM 782 C C . ARG A 1 97 ? -1.319 -1.980 -17.368 1.00 77.56 97 ARG A C 1
ATOM 784 O O . ARG A 1 97 ? -0.156 -1.622 -17.497 1.00 77.56 97 ARG A O 1
ATOM 791 N N . ARG A 1 98 ? -1.744 -3.209 -17.673 1.00 83.06 98 ARG A N 1
ATOM 792 C CA . ARG A 1 98 ? -0.879 -4.324 -18.095 1.00 83.06 98 ARG A CA 1
ATOM 793 C C . ARG A 1 98 ? 0.129 -4.769 -17.036 1.00 83.06 98 ARG A C 1
ATOM 795 O O . ARG A 1 98 ? 1.063 -5.495 -17.376 1.00 83.06 98 ARG A O 1
ATOM 802 N N . PHE A 1 99 ? -0.079 -4.391 -15.778 1.00 87.38 99 PHE A N 1
ATOM 803 C CA . PHE A 1 99 ? 0.808 -4.777 -14.691 1.00 87.38 99 PHE A CA 1
ATOM 804 C C . PHE A 1 99 ? 0.982 -6.303 -14.625 1.00 87.38 99 PHE A C 1
ATOM 806 O O . PHE A 1 99 ? 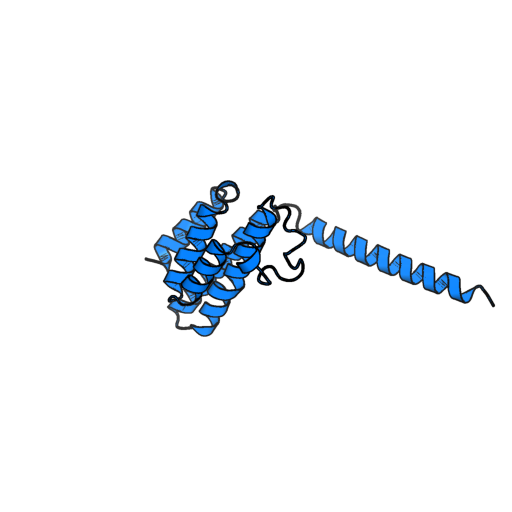2.104 -6.787 -14.551 1.00 87.38 99 PHE A O 1
ATOM 813 N N . GLU A 1 100 ? -0.093 -7.077 -14.782 1.00 88.75 100 GLU A N 1
ATOM 814 C CA . GLU A 1 100 ? -0.075 -8.545 -14.729 1.00 88.75 100 GLU A CA 1
ATOM 815 C C . GLU A 1 100 ? 0.658 -9.194 -15.909 1.00 88.75 100 GLU A C 1
ATOM 817 O O . GLU A 1 100 ? 1.173 -10.299 -15.781 1.00 88.75 100 GLU A O 1
ATOM 822 N N . PHE A 1 101 ? 0.741 -8.529 -17.064 1.00 85.94 101 PHE A N 1
ATOM 823 C CA . PHE A 1 101 ? 1.545 -9.040 -18.182 1.00 85.94 101 PHE A CA 1
ATOM 824 C C . PHE A 1 101 ? 3.043 -8.876 -17.920 1.00 85.94 101 PHE A C 1
ATOM 826 O O . PHE A 1 101 ? 3.862 -9.625 -18.446 1.00 85.94 101 PHE A O 1
ATOM 833 N N . VAL A 1 102 ? 3.391 -7.873 -17.121 1.00 84.81 102 VAL A N 1
ATOM 834 C CA . VAL A 1 102 ? 4.760 -7.454 -16.824 1.00 84.81 102 VAL A CA 1
ATOM 835 C C . VAL A 1 102 ? 5.259 -8.172 -15.571 1.00 84.81 102 VAL A C 1
ATOM 837 O O . VAL A 1 102 ? 6.401 -8.631 -15.556 1.00 84.81 102 VAL A O 1
ATOM 840 N N . TYR A 1 103 ? 4.402 -8.342 -14.565 1.00 88.44 103 TYR A N 1
ATOM 841 C CA . TYR A 1 103 ? 4.670 -9.030 -13.304 1.00 88.44 103 TYR A CA 1
ATOM 842 C C . TYR A 1 103 ? 3.551 -10.047 -13.002 1.00 88.44 103 TYR A C 1
ATOM 844 O O . TYR A 1 103 ? 2.680 -9.768 -12.180 1.00 88.44 103 TYR A O 1
ATOM 852 N N . PRO A 1 104 ? 3.532 -11.228 -13.650 1.00 91.44 104 PRO A N 1
ATOM 853 C CA . PRO A 1 104 ? 2.416 -12.171 -13.525 1.00 91.44 104 PRO A CA 1
ATOM 854 C C . PRO A 1 104 ? 2.179 -12.680 -12.101 1.00 91.44 104 PRO A C 1
ATOM 856 O O . PRO A 1 104 ? 1.041 -12.704 -11.635 1.00 91.44 104 PRO A O 1
ATOM 859 N N . GLU A 1 105 ? 3.246 -13.053 -11.393 1.00 94.38 105 GLU A N 1
ATOM 860 C CA . GLU A 1 105 ? 3.153 -13.597 -10.033 1.00 94.38 105 GLU A CA 1
ATOM 861 C C . GLU A 1 105 ? 2.706 -12.525 -9.034 1.00 94.38 105 GLU A C 1
ATOM 863 O O . GLU A 1 105 ? 1.711 -12.702 -8.331 1.00 94.38 105 GLU A O 1
ATOM 868 N N . LEU A 1 106 ? 3.376 -11.371 -9.045 1.00 94.50 106 LEU A N 1
ATOM 869 C CA . LEU A 1 106 ? 3.033 -10.240 -8.186 1.00 94.50 106 LEU A CA 1
ATOM 870 C C . LEU A 1 106 ? 1.640 -9.674 -8.510 1.00 94.50 106 LEU A C 1
ATOM 872 O O . LEU A 1 106 ? 0.877 -9.325 -7.613 1.00 94.50 106 LEU A O 1
ATOM 876 N N . GLY A 1 107 ? 1.262 -9.625 -9.788 1.00 95.00 107 GLY A N 1
ATOM 877 C CA . GLY A 1 107 ? -0.076 -9.229 -10.220 1.00 95.00 107 GLY A CA 1
ATOM 878 C C . GLY A 1 107 ? -1.163 -10.174 -9.701 1.00 95.00 107 GLY A C 1
ATOM 879 O O . GLY A 1 107 ? -2.219 -9.720 -9.254 1.00 95.00 107 GLY A O 1
ATOM 880 N N . ALA A 1 108 ? -0.908 -11.486 -9.693 1.00 96.19 108 ALA A N 1
ATOM 881 C CA . ALA A 1 108 ? -1.814 -12.460 -9.089 1.00 96.19 108 ALA A CA 1
ATOM 882 C C . ALA A 1 108 ? -1.897 -12.302 -7.558 1.00 96.19 108 ALA A C 1
ATOM 884 O O . ALA A 1 108 ? -2.995 -12.346 -6.996 1.00 96.19 108 ALA A O 1
ATOM 885 N N . GLU A 1 109 ? -0.770 -12.069 -6.878 1.00 97.38 109 GLU A N 1
ATOM 886 C CA . GLU A 1 109 ? -0.724 -11.784 -5.435 1.00 97.38 109 GLU A CA 1
ATOM 887 C C . GLU A 1 109 ? -1.557 -10.541 -5.081 1.00 97.38 109 GLU A C 1
ATOM 889 O O . GLU A 1 109 ? -2.409 -10.597 -4.189 1.00 97.38 109 GLU A O 1
ATOM 894 N N . ILE A 1 110 ? -1.393 -9.449 -5.832 1.00 96.75 110 ILE A N 1
ATOM 895 C CA . ILE A 1 110 ? -2.151 -8.207 -5.642 1.00 96.75 110 ILE A CA 1
ATOM 896 C C . ILE A 1 110 ? -3.646 -8.422 -5.886 1.00 96.75 110 ILE A C 1
ATOM 898 O O . ILE A 1 110 ? -4.481 -7.985 -5.094 1.00 96.75 110 ILE A O 1
ATOM 902 N N . ASN A 1 111 ? -4.031 -9.132 -6.944 1.00 96.25 111 ASN A N 1
ATOM 903 C CA . ASN A 1 111 ? -5.447 -9.413 -7.179 1.00 96.25 111 ASN A CA 1
ATOM 904 C C . ASN A 1 111 ? -6.071 -10.207 -6.018 1.00 96.25 111 ASN A C 1
ATOM 906 O O . ASN A 1 111 ? -7.190 -9.912 -5.593 1.00 96.25 111 ASN A O 1
ATOM 910 N N . ASN A 1 112 ? -5.325 -11.144 -5.430 1.00 97.50 112 ASN A N 1
ATOM 911 C CA . ASN A 1 112 ? -5.773 -11.879 -4.250 1.00 97.50 112 ASN A CA 1
ATOM 912 C C . ASN A 1 112 ? -5.868 -10.994 -2.998 1.00 97.50 112 ASN A C 1
ATOM 914 O O . ASN A 1 112 ? -6.853 -11.093 -2.259 1.00 97.50 112 ASN A O 1
ATOM 918 N N . LEU A 1 113 ? -4.895 -10.111 -2.738 1.00 96.62 113 LEU A N 1
ATOM 919 C CA . LEU A 1 113 ? -4.946 -9.229 -1.562 1.00 96.62 113 LEU A CA 1
ATOM 920 C C . LEU A 1 113 ? -6.096 -8.218 -1.654 1.00 96.62 113 LEU A C 1
ATOM 922 O O . LEU A 1 113 ? -6.715 -7.879 -0.642 1.00 96.62 113 LEU A O 1
ATOM 926 N N . LEU A 1 114 ? -6.453 -7.780 -2.866 1.00 96.75 114 LEU A N 1
ATOM 927 C CA . LEU A 1 114 ? -7.567 -6.856 -3.097 1.00 96.75 114 LEU A CA 1
ATOM 928 C C . LEU A 1 114 ? -8.928 -7.435 -2.691 1.00 96.75 114 LEU A C 1
ATOM 930 O O . LEU A 1 114 ? -9.854 -6.668 -2.412 1.00 96.75 114 LEU A O 1
ATOM 934 N N . LEU A 1 115 ? -9.055 -8.756 -2.571 1.00 97.75 115 LEU A N 1
ATOM 935 C CA . LEU A 1 115 ? -10.267 -9.422 -2.089 1.00 97.75 115 LEU A CA 1
ATOM 936 C C . LEU A 1 115 ? -10.337 -9.511 -0.555 1.00 97.75 115 LEU A C 1
ATOM 938 O O . LEU A 1 115 ? -11.406 -9.765 -0.001 1.00 97.75 115 LEU A O 1
ATOM 942 N N . LYS A 1 116 ? -9.233 -9.260 0.156 1.00 97.50 116 LYS A N 1
ATOM 943 C CA . LYS A 1 116 ? -9.148 -9.403 1.619 1.00 97.50 116 LYS A CA 1
ATOM 944 C C . LYS A 1 116 ? -9.780 -8.215 2.361 1.00 97.50 116 LYS A C 1
ATOM 946 O O . LYS A 1 116 ? -9.932 -7.135 1.781 1.00 97.50 116 LYS A O 1
ATOM 951 N N . PRO A 1 117 ? -10.145 -8.359 3.649 1.00 96.75 117 PRO A N 1
ATOM 952 C CA . PRO A 1 117 ? -10.551 -7.227 4.486 1.00 96.75 117 PRO A CA 1
ATOM 953 C C . PRO A 1 117 ? -9.486 -6.122 4.525 1.00 96.75 117 PRO A C 1
ATOM 955 O O . PRO A 1 117 ? -8.299 -6.402 4.378 1.00 96.75 117 PRO A O 1
ATOM 958 N N . ILE A 1 118 ? -9.903 -4.869 4.747 1.00 96.56 118 ILE A N 1
ATOM 959 C CA . ILE A 1 118 ? -9.016 -3.693 4.665 1.00 96.56 118 ILE A CA 1
ATOM 960 C C . ILE A 1 118 ? -7.743 -3.822 5.517 1.00 96.56 118 ILE A C 1
ATOM 962 O O . ILE A 1 118 ? -6.675 -3.576 4.958 1.00 96.56 118 ILE A O 1
ATOM 966 N N . PRO A 1 119 ? -7.797 -4.240 6.799 1.00 94.88 119 PRO A N 1
ATOM 967 C CA . PRO A 1 119 ? -6.580 -4.385 7.599 1.00 94.88 119 PRO A CA 1
ATOM 968 C C . PRO A 1 119 ? -5.592 -5.384 6.989 1.00 94.88 119 PRO A C 1
ATOM 970 O O . PRO A 1 119 ? -4.412 -5.083 6.854 1.00 94.88 119 PRO A O 1
ATOM 973 N N . LYS A 1 120 ? -6.091 -6.535 6.519 1.00 96.00 120 LYS A N 1
ATOM 974 C CA . LYS A 1 120 ? -5.250 -7.572 5.912 1.00 96.00 120 LYS A CA 1
ATOM 975 C C . LYS A 1 120 ? -4.667 -7.133 4.568 1.00 96.00 120 LYS A C 1
ATOM 977 O O . LYS A 1 120 ? -3.511 -7.412 4.283 1.00 96.00 120 LYS A O 1
ATOM 982 N N . ALA A 1 121 ? -5.446 -6.419 3.757 1.00 97.62 121 ALA A N 1
ATOM 983 C CA . ALA A 1 121 ? -4.948 -5.846 2.510 1.00 97.62 121 ALA A CA 1
ATOM 984 C C . ALA A 1 121 ? -3.856 -4.792 2.767 1.00 97.62 121 ALA A C 1
ATOM 986 O O . ALA A 1 121 ? -2.862 -4.765 2.054 1.00 97.62 121 ALA A O 1
ATOM 987 N N . ALA A 1 122 ? -4.019 -3.943 3.788 1.00 96.19 122 ALA A N 1
ATOM 988 C CA . ALA A 1 122 ? -3.017 -2.945 4.161 1.00 96.19 122 ALA A CA 1
ATOM 989 C C . ALA A 1 122 ? -1.709 -3.588 4.646 1.00 96.19 122 ALA A C 1
ATOM 991 O O . ALA A 1 122 ? -0.636 -3.159 4.232 1.00 96.19 122 ALA A O 1
ATOM 992 N N . GLU A 1 123 ? -1.811 -4.627 5.478 1.00 94.69 123 GLU A N 1
ATOM 993 C CA . GLU A 1 123 ? -0.672 -5.430 5.933 1.00 94.69 123 GLU A CA 1
ATOM 994 C C . GLU A 1 123 ? 0.087 -6.047 4.752 1.00 94.69 123 GLU A C 1
ATOM 996 O O . GLU A 1 123 ? 1.300 -5.913 4.645 1.00 94.69 123 GLU A O 1
ATOM 1001 N N . GLU A 1 124 ? -0.621 -6.683 3.820 1.00 96.81 124 GLU A N 1
ATOM 1002 C CA . GLU A 1 124 ? 0.025 -7.344 2.683 1.00 96.81 124 GLU A CA 1
ATOM 1003 C C . GLU A 1 124 ? 0.635 -6.360 1.688 1.00 96.81 124 GLU A C 1
ATOM 1005 O O . GLU A 1 124 ? 1.721 -6.618 1.179 1.00 96.81 124 GLU A O 1
ATOM 1010 N N . LEU A 1 125 ? 0.006 -5.203 1.458 1.00 97.00 125 LEU A N 1
ATOM 1011 C CA . LEU A 1 125 ? 0.619 -4.130 0.668 1.00 97.00 125 LEU A CA 1
ATOM 1012 C C . LEU A 1 125 ? 1.944 -3.662 1.280 1.00 97.00 125 LEU A C 1
ATOM 1014 O O . LEU A 1 125 ? 2.885 -3.355 0.551 1.00 97.00 125 LEU A O 1
ATOM 1018 N N . LEU A 1 126 ? 2.012 -3.589 2.607 1.00 94.12 126 LEU A N 1
ATOM 1019 C CA . LEU A 1 126 ? 3.210 -3.172 3.324 1.00 94.12 126 LEU A CA 1
ATOM 1020 C C . LEU A 1 126 ? 4.312 -4.236 3.245 1.00 94.12 126 LEU A C 1
ATOM 1022 O O . LEU A 1 126 ? 5.452 -3.899 2.940 1.00 94.12 126 LEU A O 1
ATOM 1026 N N . ASN A 1 127 ? 3.952 -5.514 3.379 1.00 94.31 127 ASN A N 1
ATOM 1027 C CA . ASN A 1 127 ? 4.882 -6.626 3.177 1.00 94.31 127 ASN A CA 1
ATOM 1028 C C . ASN A 1 127 ? 5.459 -6.644 1.750 1.00 94.31 127 ASN A C 1
ATOM 1030 O O . ASN A 1 127 ? 6.637 -6.942 1.569 1.00 94.31 127 ASN A O 1
ATOM 1034 N N . ILE A 1 128 ? 4.651 -6.313 0.734 1.00 96.19 128 ILE A N 1
ATOM 1035 C CA . ILE A 1 128 ? 5.135 -6.189 -0.650 1.00 96.19 128 ILE A CA 1
ATOM 1036 C C . ILE A 1 128 ? 6.132 -5.030 -0.764 1.00 96.19 128 ILE A C 1
ATOM 1038 O O . ILE A 1 128 ? 7.184 -5.210 -1.366 1.00 96.19 128 ILE A O 1
ATOM 1042 N N . LEU A 1 129 ? 5.855 -3.861 -0.172 1.00 94.38 129 LEU A N 1
ATOM 1043 C CA . LEU A 1 129 ? 6.809 -2.742 -0.176 1.00 94.38 129 LEU A CA 1
ATOM 1044 C C . LEU A 1 129 ? 8.166 -3.159 0.417 1.00 94.38 129 LEU A C 1
ATOM 1046 O O . LEU A 1 129 ? 9.199 -2.908 -0.195 1.00 94.38 129 LEU A O 1
ATOM 1050 N N . GLU A 1 130 ? 8.158 -3.808 1.582 1.00 92.06 130 GLU A N 1
ATOM 1051 C CA . GLU A 1 130 ? 9.376 -4.258 2.271 1.00 92.06 130 GLU A CA 1
ATOM 1052 C C . GLU A 1 130 ? 10.157 -5.307 1.478 1.00 92.06 130 GLU A C 1
ATOM 1054 O O . GLU A 1 130 ? 11.387 -5.285 1.461 1.00 92.06 130 GLU A O 1
ATOM 1059 N N . ARG A 1 131 ? 9.447 -6.212 0.802 1.00 93.88 131 ARG A N 1
ATOM 1060 C CA . ARG A 1 131 ? 10.049 -7.297 0.027 1.00 93.88 131 ARG A CA 1
ATOM 1061 C C . ARG A 1 131 ? 10.617 -6.827 -1.310 1.00 93.88 131 ARG A C 1
ATOM 1063 O O . ARG A 1 131 ? 11.709 -7.248 -1.673 1.00 93.88 131 ARG A O 1
ATOM 1070 N N . GLU A 1 132 ? 9.877 -5.999 -2.043 1.00 92.31 132 GLU A N 1
ATOM 1071 C CA . GLU A 1 132 ? 10.240 -5.595 -3.408 1.00 92.31 132 GLU A CA 1
ATOM 1072 C C . GLU A 1 132 ? 11.185 -4.386 -3.435 1.00 92.31 132 GLU A C 1
ATOM 1074 O O . GLU A 1 132 ? 11.901 -4.191 -4.413 1.00 92.31 132 GLU A O 1
ATOM 1079 N N . LEU A 1 133 ? 11.176 -3.543 -2.394 1.00 91.44 133 LEU A N 1
ATOM 1080 C CA . LEU A 1 133 ? 11.896 -2.262 -2.377 1.00 91.44 133 LEU A CA 1
ATOM 1081 C C . LEU A 1 133 ? 12.694 -2.032 -1.074 1.00 91.44 133 LEU A C 1
ATOM 1083 O O . LEU A 1 133 ? 12.618 -0.941 -0.501 1.00 91.44 133 LEU A O 1
ATOM 1087 N N . PRO A 1 134 ? 13.479 -3.014 -0.582 1.00 88.88 134 PRO A N 1
ATOM 1088 C CA . PRO A 1 134 ? 14.140 -2.911 0.720 1.00 88.88 134 PRO A CA 1
ATOM 1089 C C . PRO A 1 134 ? 15.140 -1.748 0.805 1.00 88.88 134 PRO A C 1
ATOM 1091 O O . PRO A 1 134 ? 15.250 -1.108 1.847 1.00 88.88 134 PRO A O 1
ATOM 1094 N N . GLU A 1 135 ? 15.842 -1.431 -0.286 1.00 87.94 135 GLU A N 1
ATOM 1095 C CA . GLU A 1 135 ? 16.874 -0.380 -0.316 1.00 87.94 135 GLU A CA 1
ATOM 1096 C C . GLU A 1 135 ? 16.292 1.044 -0.298 1.00 87.94 135 GLU A C 1
ATOM 1098 O O . GLU A 1 135 ? 16.953 1.991 0.133 1.00 87.94 135 GLU A O 1
ATOM 1103 N N . GLU A 1 136 ? 15.030 1.199 -0.702 1.00 86.94 136 GLU A N 1
ATOM 1104 C CA . GLU A 1 136 ? 14.339 2.492 -0.722 1.00 86.94 136 GLU A CA 1
ATOM 1105 C C . GLU A 1 136 ? 13.741 2.855 0.650 1.00 86.94 136 GLU A C 1
ATOM 1107 O O . GLU A 1 136 ? 13.422 4.020 0.926 1.00 86.94 136 GLU A O 1
ATOM 1112 N N . ILE A 1 137 ? 13.611 1.876 1.552 1.00 83.44 137 ILE A N 1
ATOM 1113 C CA . ILE A 1 137 ? 13.083 2.078 2.902 1.00 83.44 137 ILE A CA 1
ATOM 1114 C C . ILE A 1 137 ? 14.188 2.620 3.813 1.00 83.44 137 ILE A C 1
ATOM 1116 O O . ILE A 1 137 ? 14.990 1.911 4.408 1.00 83.44 137 ILE A O 1
ATOM 1120 N N . LYS A 1 138 ? 14.196 3.940 3.971 1.00 80.12 138 LYS A N 1
ATOM 1121 C CA . LYS A 1 138 ? 15.005 4.657 4.967 1.00 80.12 138 LYS A CA 1
ATOM 1122 C C . LYS A 1 138 ? 14.489 4.435 6.399 1.00 80.12 138 LYS A C 1
ATOM 1124 O O . LYS A 1 138 ? 13.286 4.338 6.629 1.00 80.12 138 LYS A O 1
ATOM 1129 N N . ILE A 1 139 ? 15.380 4.566 7.387 1.00 68.38 139 ILE A N 1
ATOM 1130 C CA . ILE A 1 139 ? 15.101 4.444 8.841 1.00 68.38 139 ILE A CA 1
ATOM 1131 C C . ILE A 1 139 ? 13.880 5.267 9.306 1.00 68.38 139 ILE A C 1
ATOM 1133 O O . ILE A 1 139 ? 13.105 4.854 10.169 1.00 68.38 139 ILE A O 1
ATOM 1137 N N . LYS A 1 140 ? 13.658 6.458 8.733 1.00 69.31 140 LYS A N 1
ATOM 1138 C CA . LYS A 1 140 ? 12.490 7.287 9.084 1.00 69.31 140 LYS A CA 1
ATOM 1139 C C . LYS A 1 140 ? 11.146 6.651 8.691 1.00 69.31 140 LYS A C 1
ATOM 1141 O O . LYS A 1 140 ? 10.127 6.932 9.328 1.00 69.31 140 LYS A O 1
ATOM 1146 N N . HIS A 1 141 ? 11.137 5.798 7.669 1.00 73.31 141 HIS A N 1
ATOM 1147 C CA . HI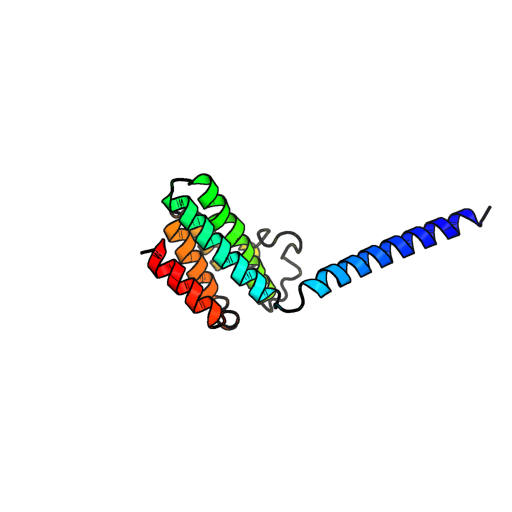S A 1 141 ? 9.958 5.063 7.225 1.00 73.31 141 HIS A CA 1
ATOM 1148 C C . HIS A 1 141 ? 9.667 3.898 8.172 1.00 73.31 141 HIS A C 1
ATOM 1150 O O . HIS A 1 141 ? 8.514 3.748 8.567 1.00 73.31 141 HIS A O 1
ATOM 1156 N N . GLU A 1 142 ? 10.689 3.195 8.669 1.00 67.38 142 GLU A N 1
ATOM 1157 C CA . GLU A 1 142 ? 10.539 2.099 9.643 1.00 67.38 142 GLU A CA 1
ATOM 1158 C C . GLU A 1 142 ? 9.765 2.530 10.897 1.00 67.38 142 GLU A C 1
ATOM 1160 O O . GLU A 1 142 ? 8.883 1.822 11.379 1.00 67.38 142 GLU A O 1
ATOM 1165 N N . LYS A 1 143 ? 10.023 3.738 11.416 1.00 72.00 143 LYS A N 1
ATOM 1166 C CA . LYS A 1 143 ? 9.282 4.260 12.576 1.00 72.00 143 LYS A CA 1
ATOM 1167 C C . LYS A 1 143 ? 7.796 4.475 12.270 1.00 72.00 143 LYS A C 1
ATOM 1169 O O . LYS A 1 143 ? 6.950 4.200 13.118 1.00 72.00 143 LYS A O 1
ATOM 1174 N N . SER A 1 144 ? 7.477 4.965 11.074 1.00 70.44 144 SER A N 1
ATOM 1175 C CA . SER A 1 144 ? 6.093 5.186 10.636 1.00 70.44 144 SER A CA 1
ATOM 1176 C C . SER A 1 144 ? 5.367 3.862 10.377 1.00 70.44 144 SER A C 1
ATOM 1178 O O . SER A 1 144 ? 4.224 3.701 10.797 1.00 70.44 144 SER A O 1
ATOM 1180 N N . ILE A 1 145 ? 6.058 2.904 9.760 1.00 68.88 145 ILE A N 1
ATOM 1181 C CA . ILE A 1 145 ? 5.609 1.526 9.519 1.00 68.88 145 ILE A CA 1
ATOM 1182 C C . ILE A 1 145 ? 5.274 0.832 10.844 1.00 68.88 145 ILE A C 1
ATOM 1184 O O . ILE A 1 145 ? 4.159 0.345 11.022 1.00 68.88 145 ILE A O 1
ATOM 1188 N N . ASN A 1 146 ? 6.176 0.897 11.825 1.00 69.31 146 ASN A N 1
ATOM 1189 C CA . ASN A 1 146 ? 5.958 0.314 13.150 1.00 69.31 146 ASN A CA 1
ATOM 1190 C C . ASN A 1 146 ? 4.756 0.932 13.880 1.00 69.31 146 ASN A C 1
ATOM 1192 O O . ASN A 1 146 ? 4.003 0.222 14.541 1.00 69.31 146 ASN A O 1
ATOM 1196 N N . ILE A 1 147 ? 4.518 2.241 13.736 1.00 71.50 147 ILE A N 1
ATOM 1197 C CA . ILE A 1 147 ? 3.320 2.882 14.302 1.00 71.50 147 ILE A CA 1
ATOM 1198 C C . ILE A 1 147 ? 2.046 2.345 13.640 1.00 71.50 147 ILE A C 1
ATOM 1200 O O . ILE A 1 147 ? 1.055 2.130 14.337 1.00 71.50 147 ILE A O 1
ATOM 1204 N N . ILE A 1 148 ? 2.048 2.138 12.320 1.00 67.12 148 ILE A N 1
ATOM 1205 C CA . ILE A 1 148 ? 0.897 1.565 11.607 1.00 67.12 148 ILE A CA 1
ATOM 1206 C C . ILE A 1 148 ? 0.598 0.165 12.136 1.00 67.12 148 ILE A C 1
ATOM 1208 O O . ILE A 1 148 ? -0.535 -0.104 12.538 1.00 67.12 148 ILE A O 1
ATOM 1212 N N . PHE A 1 149 ? 1.617 -0.690 12.191 1.00 67.50 149 PHE A N 1
ATOM 1213 C CA . PHE A 1 149 ? 1.476 -2.056 12.679 1.00 67.50 149 PHE A CA 1
ATOM 1214 C C . PHE A 1 149 ? 0.964 -2.108 14.120 1.00 67.50 149 PHE A C 1
ATOM 1216 O O . PHE A 1 149 ? -0.071 -2.715 14.383 1.00 67.50 149 PHE A O 1
ATOM 1223 N N . GLU A 1 150 ? 1.640 -1.428 15.046 1.00 71.44 150 GLU A N 1
ATOM 1224 C CA . GLU A 1 150 ? 1.346 -1.542 16.479 1.00 71.44 150 GLU A CA 1
ATOM 1225 C C . GLU A 1 150 ? 0.032 -0.876 16.893 1.00 71.44 150 GLU A C 1
ATOM 1227 O O . GLU A 1 150 ? -0.600 -1.313 17.851 1.00 71.44 150 GLU A O 1
ATOM 1232 N N . LYS A 1 151 ? -0.382 0.197 16.212 1.00 66.62 151 LYS A N 1
ATOM 1233 C CA . LYS A 1 151 ? -1.532 1.005 16.644 1.00 66.62 151 LYS A CA 1
ATOM 1234 C C . LYS A 1 151 ? -2.810 0.736 15.855 1.00 66.62 151 LYS A C 1
ATOM 1236 O O . LYS A 1 151 ? -3.890 1.080 16.335 1.00 66.62 151 LYS A O 1
ATOM 1241 N N . TYR A 1 152 ? -2.694 0.215 14.637 1.00 64.81 152 TYR A N 1
ATOM 1242 C CA . TYR A 1 152 ? -3.818 0.165 13.703 1.00 64.81 152 TYR A CA 1
ATOM 1243 C C . TYR A 1 152 ? -4.084 -1.218 13.100 1.00 64.81 152 TYR A C 1
ATOM 1245 O O . TYR A 1 152 ? -5.187 -1.415 12.591 1.00 64.81 152 TYR A O 1
ATOM 1253 N N . LEU A 1 153 ? -3.118 -2.145 13.135 1.00 62.84 153 LEU A N 1
ATOM 1254 C CA . LEU A 1 153 ? -3.256 -3.485 12.546 1.00 62.84 153 LEU A CA 1
ATOM 1255 C C . LEU A 1 153 ? -3.196 -4.639 13.568 1.00 62.84 153 LEU A C 1
ATOM 1257 O O . LEU A 1 153 ? -3.645 -5.734 13.230 1.00 62.84 153 LEU A O 1
ATOM 1261 N N . LYS A 1 154 ? -2.688 -4.404 14.786 1.00 55.94 154 LYS A N 1
ATOM 1262 C CA . LYS A 1 154 ? -2.923 -5.248 15.974 1.00 55.94 154 LYS A CA 1
ATOM 1263 C C . LYS A 1 154 ? -4.271 -4.926 16.614 1.00 55.94 154 LYS A C 1
ATOM 1265 O O . LYS A 1 154 ? -4.914 -5.885 17.093 1.00 55.94 154 LYS A O 1
#

Radius of gyration: 20.51 Å; Cα contacts (8 Å, |Δi|>4): 117; chains: 1; bounding box: 34×52×65 Å

Sequence (154 aa):
MSIFLSNHRVHLIIQFINIEKIKDKTNIQTSSYSDNELLIEQFITNLVVGIGRYNRGEIISAHQFVKTSALKKLLLLIEKNNDLDKNIILDNLDPLRRFEFVYPELGAEINNLLLKPIPKAAEELLNILERELPEEIKIKHEKSINIIFEKYLK

Solvent-accessible surface area (backbone atoms only — not comparable to full-atom values): 8691 Å² total; per-residue (Å²): 143,72,69,74,68,53,57,56,51,52,51,51,51,53,51,52,52,49,52,51,52,45,56,51,55,62,51,61,77,53,68,88,55,55,72,61,56,53,34,51,52,50,22,54,50,24,38,55,52,10,50,57,30,40,78,73,66,40,50,71,62,14,44,49,24,32,72,43,53,1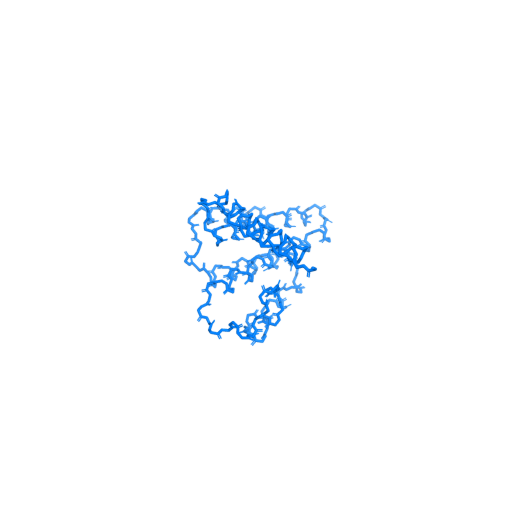4,45,54,30,50,42,47,48,55,58,75,73,46,91,63,92,44,80,84,68,52,44,96,86,42,68,76,46,59,37,45,82,77,36,52,68,62,36,52,52,49,58,55,37,68,74,45,60,69,63,61,28,45,53,51,54,50,54,48,47,55,71,78,42,55,89,75,61,49,75,77,50,54,58,54,51,49,48,45,46,70,75,70,66,110

Organism: NCBI:txid43595

Nearest PDB structures (foldseek):
  7c61-assembly1_A  TM=4.446E-01  e=8.254E+00  Homo sapiens

Secondary structure (DSSP, 8-state):
--SHHH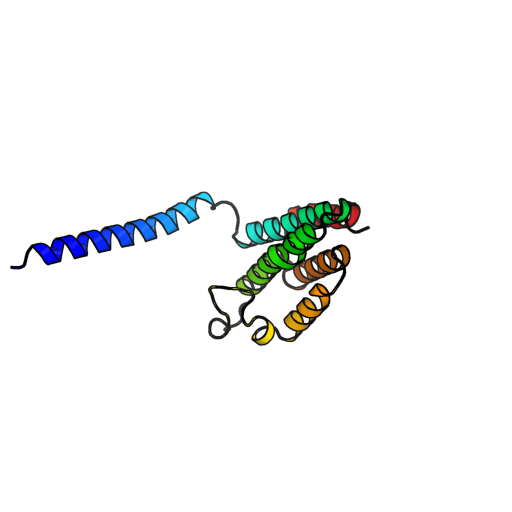HHHHHHHHHHHHHHHHHHHHHHTTTTS-HHHHHHHHHHHHHHHHHHHHHTT-HHHHHIIIIIIIHHHHHHHHHHT---S-TTTS-TT-TTTTHHHHSHHHHHHHHHHHTS-HHHHHHHHHHHHHHH-GGG--HHHHHHHHHHIIIII-

Mean predicted aligned error: 12.0 Å

Foldseek 3Di:
DPPVVVVVVVVVVVVVVVVVVVVVVVVVVVPPDDPLRVLLVQLLVLLVVLLVCVVVVVPVSSLCSQLPRNVQSLLVNLVVPDPDPCPVQADPVGSVPCVCVVPVVVNVVSVVLSPDGSLSSSVVSVVCCCVRPVVSDDPVSVVSVVCCCPPRND